Protein AF-A0A8T1QNG2-F1 (afdb_monomer)

Structure (mmCIF, N/CA/C/O backbone):
data_AF-A0A8T1QNG2-F1
#
_entry.id   AF-A0A8T1QNG2-F1
#
loop_
_atom_site.group_PDB
_atom_site.id
_atom_site.type_symbol
_atom_site.label_atom_id
_atom_site.label_alt_id
_atom_site.label_comp_id
_atom_site.label_asym_id
_atom_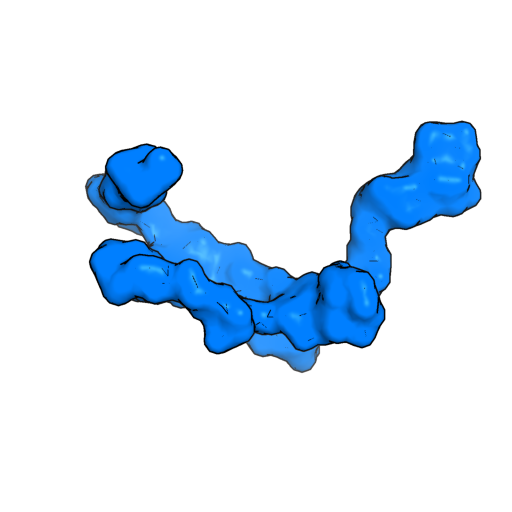site.label_entity_id
_atom_site.label_seq_id
_atom_site.pdbx_PDB_ins_code
_atom_site.Cartn_x
_atom_site.Cartn_y
_atom_site.Cartn_z
_atom_site.occupancy
_atom_site.B_iso_or_equiv
_atom_site.auth_seq_id
_atom_site.auth_comp_id
_atom_site.auth_asym_id
_atom_site.auth_atom_id
_atom_site.pdbx_PDB_model_num
ATOM 1 N N . MET A 1 1 ? 6.068 -5.431 16.133 1.00 82.00 1 MET A N 1
ATOM 2 C CA . MET A 1 1 ? 5.723 -4.844 14.814 1.00 82.00 1 MET A CA 1
ATOM 3 C C . MET A 1 1 ? 4.421 -4.058 14.896 1.00 82.00 1 MET A C 1
ATOM 5 O O . MET A 1 1 ? 4.460 -2.872 14.610 1.00 82.00 1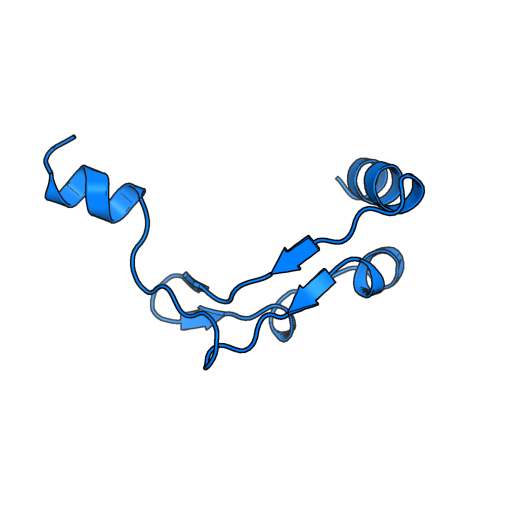 MET A O 1
ATOM 9 N N . LEU A 1 2 ? 3.322 -4.669 15.358 1.00 89.25 2 LEU A N 1
ATOM 10 C CA . LEU A 1 2 ? 2.031 -3.997 15.573 1.00 89.25 2 LEU A CA 1
ATOM 11 C C . LEU A 1 2 ? 2.149 -2.727 16.439 1.00 89.25 2 LEU A C 1
ATOM 13 O O . LEU A 1 2 ? 1.770 -1.658 15.982 1.00 89.25 2 LEU A O 1
ATOM 17 N N . GLU A 1 3 ? 2.789 -2.805 17.612 1.00 93.75 3 GLU A N 1
ATOM 18 C CA . GLU A 1 3 ? 3.006 -1.639 18.495 1.00 93.75 3 GLU A CA 1
ATOM 19 C C . GLU A 1 3 ? 3.721 -0.462 17.811 1.00 93.75 3 GLU A C 1
ATOM 21 O O . GLU A 1 3 ? 3.377 0.694 18.032 1.00 93.75 3 GLU A O 1
ATOM 26 N N . ILE A 1 4 ? 4.699 -0.748 16.944 1.00 95.12 4 ILE A N 1
ATOM 27 C CA . ILE A 1 4 ? 5.446 0.285 16.213 1.00 95.12 4 ILE A CA 1
ATOM 28 C C . ILE A 1 4 ? 4.528 0.973 15.198 1.00 95.12 4 ILE A C 1
ATOM 30 O O . ILE A 1 4 ? 4.522 2.198 15.104 1.00 95.12 4 ILE A O 1
ATOM 34 N N . LEU A 1 5 ? 3.726 0.194 14.466 1.00 94.50 5 LEU A N 1
ATOM 35 C CA . LEU A 1 5 ? 2.776 0.725 13.488 1.00 94.50 5 LEU A CA 1
ATOM 36 C C . LEU A 1 5 ? 1.644 1.511 14.16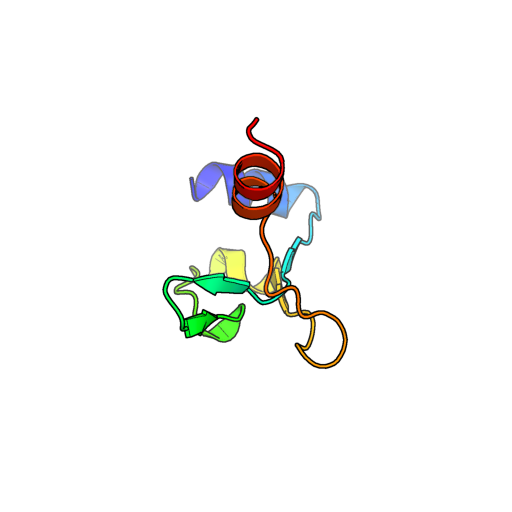1 1.00 94.50 5 LEU A C 1
ATOM 38 O O . LEU A 1 5 ? 1.273 2.565 13.658 1.00 94.50 5 LEU A O 1
ATOM 42 N N . LEU A 1 6 ? 1.175 1.081 15.335 1.00 94.94 6 LEU A N 1
ATOM 43 C CA . LEU A 1 6 ? 0.276 1.868 16.189 1.00 94.94 6 LEU A CA 1
ATOM 44 C C . LEU A 1 6 ? 0.923 3.185 16.635 1.00 94.94 6 LEU A C 1
ATOM 46 O O . LEU A 1 6 ? 0.277 4.230 16.609 1.00 94.94 6 LEU A O 1
ATOM 50 N N . GLY A 1 7 ? 2.213 3.169 16.977 1.00 96.06 7 GLY A N 1
ATOM 51 C CA . GLY A 1 7 ? 2.983 4.386 17.231 1.00 96.06 7 GLY A CA 1
ATOM 52 C C . GLY A 1 7 ? 2.949 5.353 16.042 1.00 96.06 7 GLY A C 1
ATOM 53 O O . GLY A 1 7 ? 2.654 6.531 16.224 1.00 96.06 7 GLY A O 1
ATOM 54 N N . CYS A 1 8 ? 3.170 4.857 14.821 1.00 95.56 8 CYS A N 1
ATOM 55 C CA . CYS A 1 8 ? 3.034 5.651 13.595 1.00 95.56 8 CYS A CA 1
ATOM 56 C C . CYS A 1 8 ? 1.592 6.130 13.364 1.00 95.56 8 CYS A C 1
ATOM 58 O O . CYS A 1 8 ? 1.384 7.268 12.951 1.00 95.56 8 CYS A O 1
ATOM 60 N N . LYS A 1 9 ? 0.586 5.301 13.656 1.00 94.88 9 LYS A N 1
ATOM 61 C CA . LYS A 1 9 ? -0.829 5.690 13.567 1.00 94.88 9 LYS A CA 1
ATOM 62 C C . LYS A 1 9 ? -1.117 6.914 14.421 1.00 94.88 9 LYS A C 1
ATOM 64 O O . LYS A 1 9 ? -1.734 7.872 13.962 1.00 94.88 9 LYS A O 1
ATOM 69 N N . ASN A 1 10 ? -0.601 6.901 15.645 1.00 95.50 10 ASN A N 1
ATOM 70 C CA . ASN A 1 10 ? -0.815 7.955 16.629 1.00 95.50 10 ASN A CA 1
ATOM 71 C C . ASN A 1 10 ? -0.155 9.287 16.244 1.00 95.50 10 ASN A C 1
ATOM 73 O O . ASN A 1 10 ? -0.516 10.318 16.806 1.00 95.50 10 ASN A O 1
ATOM 77 N N . THR A 1 11 ? 0.769 9.302 15.276 1.00 96.38 11 THR A N 1
ATOM 78 C CA . THR A 1 11 ? 1.314 10.548 14.712 1.00 96.38 11 THR A CA 1
ATOM 79 C C . THR A 1 11 ? 0.494 11.091 13.538 1.00 96.38 11 THR A C 1
ATOM 81 O O . THR A 1 11 ? 0.859 12.121 12.974 1.00 96.38 11 THR A O 1
ATOM 84 N N . GLY A 1 12 ? -0.603 10.425 13.157 1.00 95.00 12 GLY A N 1
ATOM 85 C CA . GLY A 1 12 ? -1.388 10.754 11.965 1.00 95.00 12 GLY A CA 1
ATOM 86 C C . GLY A 1 12 ? -0.743 10.267 10.664 1.00 95.00 12 GLY A C 1
ATOM 87 O O . GLY A 1 12 ? -1.047 10.789 9.592 1.00 95.00 12 GLY A O 1
ATOM 88 N N . CYS A 1 13 ? 0.177 9.300 10.737 1.00 96.31 13 CYS A N 1
ATOM 89 C CA . CYS A 1 13 ? 0.850 8.765 9.560 1.00 96.31 13 CYS A CA 1
ATOM 90 C C . CYS A 1 13 ? -0.116 7.965 8.675 1.00 96.31 13 CYS A C 1
ATOM 92 O O . CYS A 1 13 ? -0.912 7.163 9.161 1.00 96.31 13 CYS A O 1
ATOM 94 N N . THR A 1 14 ? -0.001 8.154 7.361 1.00 96.00 14 THR A N 1
ATOM 95 C CA . THR A 1 14 ? -0.702 7.370 6.339 1.00 96.00 14 THR A CA 1
ATOM 96 C C . THR A 1 14 ? 0.319 6.804 5.361 1.00 96.00 14 THR A C 1
ATOM 98 O O . THR A 1 14 ? 1.230 7.509 4.922 1.00 96.00 14 THR A O 1
ATOM 101 N N . PHE A 1 15 ? 0.154 5.539 4.997 1.00 95.44 15 PHE A N 1
ATOM 102 C CA . PHE A 1 15 ? 0.989 4.838 4.037 1.00 95.44 15 PHE A CA 1
ATOM 103 C C . PHE A 1 15 ? 0.258 4.705 2.705 1.00 95.44 15 PHE A C 1
ATOM 105 O O . PHE A 1 15 ? -0.812 4.105 2.620 1.00 95.44 15 PHE A O 1
ATOM 112 N N . LEU A 1 16 ? 0.866 5.229 1.644 1.00 95.31 16 LEU A N 1
ATOM 113 C CA . LEU A 1 16 ? 0.431 4.955 0.280 1.00 95.31 16 LEU A CA 1
ATOM 114 C C . LEU A 1 16 ? 1.126 3.681 -0.209 1.00 95.31 16 LEU A C 1
ATOM 116 O O . LEU A 1 16 ? 2.355 3.590 -0.164 1.00 95.31 16 LEU A O 1
ATOM 120 N N . VAL A 1 17 ? 0.349 2.705 -0.667 1.00 94.62 17 VAL A N 1
ATOM 121 C CA . VAL A 1 17 ? 0.841 1.368 -1.013 1.00 94.62 17 VAL A CA 1
ATOM 122 C C . VAL A 1 17 ? 0.638 1.125 -2.502 1.00 94.62 17 VAL A C 1
ATOM 124 O O . VAL A 1 17 ? -0.483 0.961 -2.971 1.00 94.62 17 VAL A O 1
ATOM 127 N N . GLY A 1 18 ? 1.736 1.128 -3.255 1.00 93.69 18 GLY A N 1
ATOM 128 C CA . GLY A 1 18 ? 1.739 0.717 -4.656 1.00 93.69 18 GLY A CA 1
ATOM 129 C C . GLY A 1 18 ? 1.826 -0.801 -4.785 1.00 93.69 18 GLY A C 1
ATOM 130 O O . GLY A 1 18 ? 2.562 -1.443 -4.033 1.00 93.69 18 GLY A O 1
ATOM 131 N N . GLY A 1 19 ? 1.103 -1.362 -5.753 1.00 91.31 19 GLY A N 1
ATOM 132 C CA . GLY A 1 19 ? 1.197 -2.785 -6.062 1.00 91.31 19 GLY A CA 1
ATOM 133 C C . GLY A 1 19 ? 2.578 -3.175 -6.597 1.00 91.31 19 GLY A C 1
ATOM 134 O O . GLY A 1 19 ? 3.287 -2.363 -7.203 1.00 91.31 19 GLY A O 1
ATOM 135 N N . ARG A 1 20 ? 2.974 -4.430 -6.370 1.00 89.75 20 ARG A N 1
ATOM 136 C CA . ARG A 1 20 ? 4.281 -4.955 -6.785 1.00 89.75 20 ARG A CA 1
ATOM 137 C C . ARG A 1 20 ? 4.186 -6.395 -7.266 1.00 89.75 20 ARG A C 1
ATOM 139 O O . ARG A 1 20 ? 3.455 -7.203 -6.700 1.00 89.75 20 ARG A O 1
ATOM 146 N N . ASN A 1 21 ? 4.995 -6.730 -8.269 1.00 88.69 21 ASN A N 1
ATOM 147 C CA . ASN A 1 21 ? 5.210 -8.116 -8.662 1.00 88.69 21 ASN A CA 1
ATOM 148 C C . ASN A 1 21 ? 6.086 -8.848 -7.626 1.00 88.69 21 ASN A C 1
ATOM 150 O O . ASN A 1 21 ? 7.217 -8.437 -7.349 1.00 88.69 21 ASN A O 1
ATOM 154 N N . VAL A 1 22 ? 5.542 -9.915 -7.045 1.00 86.19 22 VAL A N 1
ATOM 155 C CA . VAL A 1 22 ? 6.217 -10.822 -6.113 1.00 86.19 22 VAL A CA 1
ATOM 156 C C . VAL A 1 22 ? 6.096 -12.231 -6.683 1.00 86.19 22 VAL A C 1
ATOM 158 O O . VAL A 1 22 ? 4.990 -12.753 -6.812 1.00 86.19 22 VAL A O 1
ATOM 161 N N . ASP A 1 23 ? 7.230 -12.828 -7.049 1.00 86.00 23 ASP A N 1
ATOM 162 C CA . ASP A 1 23 ? 7.318 -14.188 -7.598 1.00 86.00 23 ASP A CA 1
ATOM 163 C C . ASP A 1 23 ? 6.368 -14.443 -8.786 1.00 86.00 23 ASP A C 1
ATOM 165 O O . ASP A 1 23 ? 5.730 -15.488 -8.899 1.00 86.00 23 ASP A O 1
ATOM 169 N N . GLY A 1 24 ? 6.238 -13.457 -9.679 1.00 86.81 24 GLY A N 1
ATOM 170 C CA . GLY A 1 24 ? 5.388 -13.532 -10.870 1.00 86.81 24 GLY A CA 1
ATOM 171 C C . GLY A 1 24 ? 3.923 -13.159 -10.628 1.00 86.81 24 GLY A C 1
ATOM 172 O O . GLY A 1 24 ? 3.167 -13.046 -11.591 1.00 86.81 24 GLY A O 1
ATOM 173 N N . THR A 1 25 ? 3.521 -12.920 -9.377 1.00 90.00 25 THR A N 1
ATOM 174 C CA . THR A 1 25 ? 2.161 -12.501 -9.022 1.00 90.00 25 THR A CA 1
ATOM 175 C C . THR A 1 25 ? 2.153 -11.028 -8.640 1.00 90.00 25 THR A C 1
ATOM 177 O O . THR A 1 25 ? 2.860 -10.604 -7.726 1.00 90.00 25 THR A O 1
ATOM 180 N N . PHE A 1 26 ? 1.342 -10.230 -9.330 1.00 90.31 26 PHE A N 1
ATOM 181 C CA . PHE A 1 26 ? 1.136 -8.837 -8.952 1.00 90.31 26 PHE A CA 1
ATOM 182 C C . PHE A 1 26 ? 0.230 -8.773 -7.721 1.00 90.31 26 PHE A C 1
ATOM 184 O O . PHE A 1 26 ? -0.892 -9.267 -7.774 1.00 90.31 26 PHE A O 1
ATOM 191 N N . LYS A 1 27 ? 0.737 -8.195 -6.629 1.00 92.00 27 LYS A N 1
ATOM 192 C CA . LYS A 1 27 ? 0.014 -8.045 -5.364 1.00 92.00 27 LYS A CA 1
ATOM 193 C C . LYS A 1 27 ? -0.289 -6.581 -5.082 1.00 92.00 27 LYS A C 1
ATOM 195 O O . LYS A 1 27 ? 0.586 -5.729 -5.266 1.00 92.00 27 LYS A O 1
ATOM 200 N N . VAL A 1 28 ? -1.491 -6.311 -4.596 1.00 93.00 28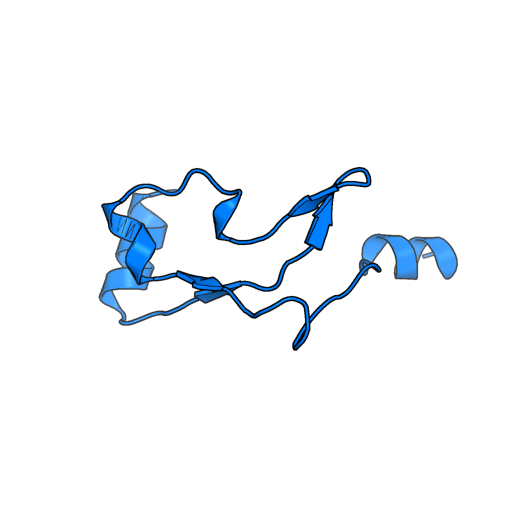 VAL A N 1
ATOM 201 C CA . VAL A 1 28 ? -1.970 -4.997 -4.143 1.00 93.00 28 VAL A CA 1
ATOM 202 C C . VAL A 1 28 ? -2.249 -5.010 -2.637 1.00 93.00 28 VAL A C 1
ATOM 204 O O . VAL A 1 28 ? -2.090 -6.037 -1.977 1.00 93.00 28 VAL A O 1
ATOM 207 N N . LEU A 1 29 ? -2.623 -3.858 -2.071 1.00 94.38 29 LEU A N 1
ATOM 208 C CA . LEU A 1 29 ? -2.913 -3.728 -0.638 1.00 94.38 29 LEU A CA 1
ATOM 209 C C . LEU A 1 29 ? -3.985 -4.724 -0.176 1.00 94.38 29 LEU A C 1
ATOM 211 O O . LEU A 1 29 ? -3.895 -5.274 0.917 1.00 94.38 29 LEU A O 1
ATOM 215 N N . GLU A 1 30 ? -4.981 -4.959 -1.022 1.00 92.62 30 GLU A N 1
ATOM 216 C CA . GLU A 1 30 ? -6.121 -5.834 -0.767 1.00 92.62 30 GLU A CA 1
ATOM 217 C C . GLU A 1 30 ? -5.731 -7.316 -0.647 1.00 92.62 30 GLU A C 1
ATOM 219 O O . GLU A 1 30 ? -6.473 -8.086 -0.042 1.00 92.62 30 GLU A O 1
ATOM 224 N N . ASP A 1 31 ? -4.562 -7.706 -1.166 1.00 93.19 31 ASP A N 1
ATOM 225 C CA . ASP A 1 31 ? -4.031 -9.071 -1.064 1.00 93.19 31 ASP A CA 1
ATOM 226 C C . ASP A 1 31 ? -3.264 -9.317 0.249 1.00 93.19 31 ASP A C 1
ATOM 228 O O . ASP A 1 31 ? -2.768 -10.423 0.484 1.00 93.19 31 ASP A O 1
ATOM 232 N N . LEU A 1 32 ? -3.098 -8.285 1.085 1.00 91.50 32 LEU A N 1
ATOM 233 C CA . LEU A 1 32 ? -2.371 -8.363 2.348 1.00 91.50 32 LEU A CA 1
ATOM 234 C C . LEU A 1 32 ? -3.325 -8.626 3.515 1.00 91.50 32 LEU A C 1
ATOM 236 O O . LEU A 1 32 ? -4.350 -7.964 3.668 1.00 91.50 32 LEU A O 1
ATOM 240 N N . ASP A 1 33 ? -2.932 -9.546 4.393 1.00 93.19 33 ASP A N 1
ATOM 241 C CA . ASP A 1 33 ? -3.614 -9.760 5.667 1.00 93.19 33 ASP A CA 1
ATOM 242 C C . ASP A 1 33 ? -3.152 -8.699 6.678 1.00 93.19 33 ASP A C 1
ATOM 244 O O . ASP A 1 33 ? -2.063 -8.786 7.255 1.00 93.19 33 ASP A O 1
ATOM 248 N N . ILE A 1 34 ? -3.944 -7.634 6.813 1.00 92.94 34 ILE A N 1
ATOM 249 C CA . ILE A 1 34 ? -3.647 -6.482 7.670 1.00 92.94 34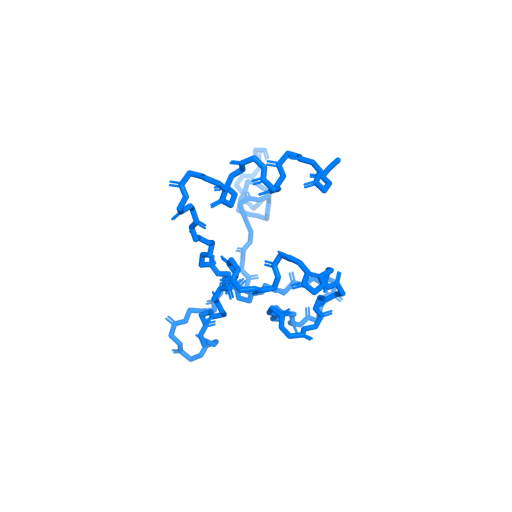 ILE A CA 1
ATOM 250 C C . ILE A 1 34 ? -4.608 -6.484 8.862 1.00 92.94 34 ILE A C 1
ATOM 252 O O . ILE A 1 34 ? -5.825 -6.501 8.651 1.00 92.94 34 ILE A O 1
ATOM 256 N N . PRO A 1 35 ? -4.096 -6.383 10.106 1.00 94.25 35 PRO A N 1
ATOM 257 C CA . PRO A 1 35 ? -4.932 -6.214 11.288 1.00 94.25 35 PRO A CA 1
ATOM 258 C C . PRO A 1 35 ? -5.895 -5.033 11.146 1.00 94.25 35 PRO A C 1
ATOM 260 O O . PRO A 1 35 ? -5.500 -3.947 10.717 1.00 94.25 35 PRO A O 1
ATOM 263 N N . GLU A 1 36 ? -7.146 -5.226 11.558 1.00 92.56 36 GLU A N 1
ATOM 264 C CA . GLU A 1 36 ? -8.215 -4.227 11.419 1.00 92.56 36 GLU A CA 1
ATOM 265 C C . GLU A 1 36 ? -7.832 -2.865 12.020 1.00 92.56 36 GLU A C 1
ATOM 267 O O . GLU A 1 36 ? -8.049 -1.823 11.405 1.00 92.56 36 GLU A O 1
ATOM 272 N N . GLU A 1 37 ? -7.149 -2.888 13.164 1.00 93.38 37 GLU A N 1
ATOM 273 C CA . GLU A 1 37 ? -6.659 -1.718 13.901 1.00 93.38 37 GLU A CA 1
ATOM 274 C C . GLU A 1 37 ? -5.689 -0.833 13.108 1.00 93.38 37 GLU A C 1
ATOM 276 O O . GLU A 1 37 ? -5.500 0.330 13.465 1.00 93.38 37 GLU A O 1
ATOM 281 N N . LEU A 1 38 ? -5.058 -1.368 12.060 1.00 94.88 38 LEU A N 1
ATOM 282 C CA . LEU A 1 38 ? -4.098 -0.660 11.213 1.00 94.88 38 LEU A CA 1
ATOM 283 C C . LEU A 1 38 ? -4.642 -0.364 9.811 1.00 94.88 38 LEU A C 1
ATOM 285 O O . LEU A 1 38 ? -3.996 0.352 9.048 1.00 94.88 38 LEU A O 1
ATOM 289 N N . ARG A 1 39 ? -5.786 -0.942 9.433 1.00 93.56 39 ARG A N 1
ATOM 290 C CA . ARG A 1 39 ? -6.255 -0.976 8.040 1.00 93.56 39 ARG A CA 1
ATOM 291 C C . ARG A 1 39 ? -6.507 0.414 7.457 1.00 93.56 39 ARG A C 1
ATOM 293 O O . ARG A 1 39 ? -6.221 0.651 6.289 1.00 93.56 39 ARG A O 1
ATOM 300 N N . ASP A 1 40 ? -6.998 1.330 8.279 1.00 94.19 40 ASP A N 1
ATOM 301 C CA . ASP A 1 40 ? -7.266 2.731 7.940 1.00 94.19 40 ASP A CA 1
ATOM 302 C C . ASP A 1 40 ? -6.002 3.572 7.694 1.00 94.19 40 ASP A C 1
ATOM 304 O O . ASP A 1 40 ? -6.093 4.661 7.131 1.00 94.19 40 ASP A O 1
ATOM 308 N N . MET A 1 41 ? -4.821 3.079 8.072 1.00 95.62 41 MET A N 1
ATOM 309 C CA . MET A 1 41 ? -3.556 3.760 7.792 1.00 95.62 41 MET A CA 1
ATOM 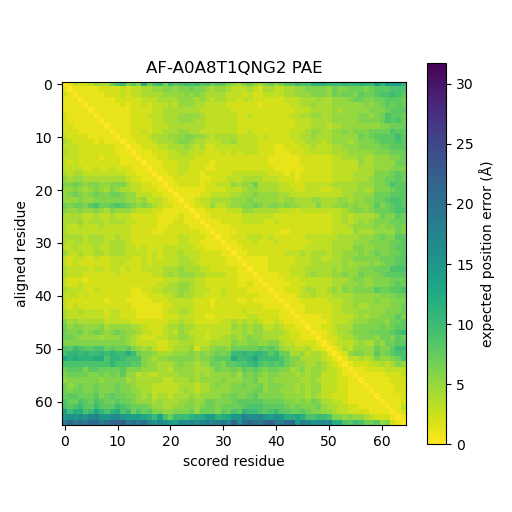310 C C . MET A 1 41 ? -3.056 3.548 6.365 1.00 95.62 41 MET A C 1
ATOM 312 O O . MET A 1 41 ? -2.140 4.254 5.942 1.00 95.62 41 MET A O 1
ATOM 316 N N . PHE A 1 42 ? -3.581 2.557 5.644 1.00 96.19 42 PHE A N 1
ATOM 317 C CA . PHE A 1 42 ? -3.071 2.168 4.335 1.00 96.19 42 PHE A CA 1
ATOM 318 C C . PHE A 1 42 ? -4.047 2.558 3.232 1.00 96.19 42 PHE A C 1
ATOM 320 O O . PHE A 1 42 ? -5.235 2.252 3.286 1.00 96.19 42 PHE A O 1
ATOM 327 N N . ILE A 1 43 ? -3.522 3.200 2.193 1.00 95.69 43 ILE A N 1
ATOM 328 C CA . ILE A 1 43 ? -4.283 3.580 1.006 1.00 95.69 43 ILE A CA 1
ATOM 329 C C . ILE A 1 43 ? -3.620 2.938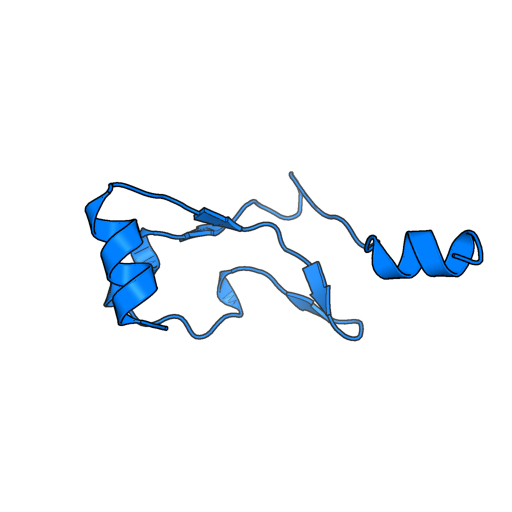 -0.208 1.00 95.69 43 ILE A C 1
ATOM 331 O O . ILE A 1 43 ? -2.455 3.211 -0.509 1.00 95.69 43 ILE A O 1
ATOM 335 N N . SER A 1 44 ? -4.372 2.092 -0.909 1.00 95.06 44 SER A N 1
ATOM 336 C CA . SER A 1 44 ? -3.922 1.447 -2.142 1.00 95.06 44 SER A CA 1
ATOM 337 C C . SER A 1 44 ? -3.792 2.487 -3.257 1.00 95.06 44 SER A C 1
ATOM 339 O O . SER A 1 44 ? -4.691 3.308 -3.468 1.00 95.06 44 SER A O 1
ATOM 341 N N . ILE A 1 45 ? -2.674 2.472 -3.979 1.00 95.12 45 ILE A N 1
ATOM 342 C CA . ILE A 1 45 ? -2.529 3.226 -5.224 1.00 95.12 45 ILE A CA 1
ATOM 343 C C . ILE A 1 45 ? -2.996 2.308 -6.362 1.00 95.12 45 ILE A C 1
ATOM 345 O O . ILE A 1 45 ? -2.404 1.242 -6.533 1.00 95.12 45 ILE A O 1
ATOM 349 N N . PRO A 1 46 ? -4.001 2.709 -7.169 1.00 92.19 46 PRO A N 1
ATOM 350 C CA . PRO A 1 46 ? -4.454 1.905 -8.299 1.00 92.19 46 PRO A CA 1
ATOM 351 C C . PRO A 1 46 ? -3.304 1.559 -9.248 1.00 92.19 46 PRO A C 1
ATOM 353 O O . PRO A 1 46 ? -2.504 2.429 -9.602 1.00 92.19 46 PRO A O 1
ATOM 356 N N . ASP A 1 47 ? -3.267 0.319 -9.720 1.00 89.19 47 ASP A N 1
ATOM 357 C CA . ASP A 1 47 ? -2.253 -0.199 -10.646 1.00 89.19 47 ASP A CA 1
ATOM 358 C C . ASP A 1 47 ? -2.180 0.601 -11.960 1.00 89.19 47 ASP A C 1
ATOM 360 O O . ASP A 1 47 ? -1.096 0.856 -12.482 1.00 89.19 47 ASP A O 1
ATOM 364 N N . GLN A 1 48 ? -3.323 1.098 -12.438 1.00 90.44 48 GLN A N 1
ATOM 365 C CA . GLN A 1 48 ? -3.420 2.004 -13.588 1.00 90.44 48 GLN A CA 1
ATOM 366 C C . GLN A 1 48 ? -2.679 3.334 -13.378 1.00 90.44 48 GLN A C 1
ATOM 368 O O . GLN A 1 48 ? -2.280 3.975 -14.348 1.00 90.44 48 GLN A O 1
ATOM 373 N N . ARG A 1 49 ? -2.523 3.779 -12.123 1.00 91.00 49 ARG A N 1
ATOM 374 C CA . ARG A 1 49 ? -1.782 5.001 -11.770 1.00 91.00 49 ARG A CA 1
ATOM 375 C C . ARG A 1 49 ? -0.328 4.717 -11.435 1.00 91.00 49 ARG A C 1
ATOM 377 O O . ARG A 1 49 ? 0.521 5.569 -11.687 1.00 91.00 49 ARG A O 1
ATOM 384 N N . PHE A 1 50 ? -0.049 3.567 -10.831 1.00 87.19 50 PHE A N 1
ATOM 385 C CA . PHE A 1 50 ? 1.292 3.205 -10.408 1.00 87.19 50 PHE A CA 1
ATOM 386 C C . PHE A 1 50 ? 1.486 1.689 -10.430 1.00 87.19 50 PHE A C 1
ATOM 388 O O . PHE A 1 50 ? 1.045 0.971 -9.532 1.00 87.19 50 PHE A O 1
ATOM 395 N N . ARG A 1 51 ? 2.220 1.223 -11.440 1.00 88.12 51 ARG A N 1
ATOM 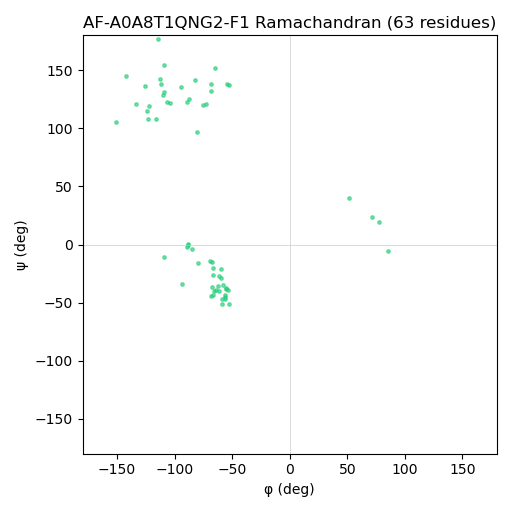396 C CA . ARG A 1 51 ? 2.694 -0.153 -11.549 1.00 88.12 51 ARG A CA 1
ATOM 397 C C . ARG A 1 51 ? 4.166 -0.150 -11.929 1.00 88.12 51 ARG A C 1
ATOM 399 O O . ARG A 1 51 ? 4.540 0.383 -12.970 1.00 88.12 51 ARG A O 1
ATOM 406 N N . MET A 1 52 ? 4.987 -0.756 -11.077 1.00 81.31 52 MET A N 1
ATOM 407 C CA . MET A 1 52 ? 6.414 -0.933 -11.320 1.00 81.31 52 MET A CA 1
ATOM 408 C C . MET A 1 52 ? 6.749 -2.422 -11.249 1.00 81.31 52 MET A C 1
ATOM 410 O O . MET A 1 52 ? 6.758 -3.016 -10.172 1.00 81.31 52 MET A O 1
ATOM 414 N N . ASP A 1 53 ? 7.034 -3.013 -12.407 1.00 82.88 53 ASP A N 1
ATOM 415 C CA . ASP A 1 53 ? 7.380 -4.435 -12.524 1.00 82.88 53 ASP A CA 1
ATOM 416 C C . ASP A 1 53 ? 8.891 -4.696 -12.349 1.00 82.88 53 ASP A C 1
ATOM 418 O O . ASP A 1 53 ? 9.320 -5.843 -12.386 1.00 82.88 53 ASP A O 1
ATOM 422 N N . ILE A 1 54 ? 9.697 -3.647 -12.132 1.00 82.69 54 ILE A N 1
ATOM 423 C CA . ILE A 1 54 ? 11.146 -3.737 -11.901 1.00 82.69 54 ILE A CA 1
ATOM 424 C C . ILE A 1 54 ? 11.517 -3.326 -10.471 1.00 82.69 54 ILE A C 1
ATOM 426 O O . ILE A 1 54 ? 10.981 -2.369 -9.910 1.00 82.69 54 ILE A O 1
ATOM 430 N N . SER A 1 55 ? 12.488 -4.013 -9.878 1.00 82.62 55 SER A N 1
ATOM 431 C CA . SER A 1 55 ? 13.039 -3.699 -8.558 1.00 82.62 55 SER A CA 1
ATOM 432 C C . SER A 1 55 ? 14.462 -3.150 -8.629 1.00 82.62 55 SER A C 1
ATOM 434 O O . SER A 1 55 ? 15.239 -3.486 -9.519 1.00 82.62 55 SER A O 1
ATOM 436 N N . SER A 1 56 ? 14.875 -2.366 -7.626 1.00 86.69 56 SER A N 1
ATOM 437 C CA . SER A 1 56 ? 16.262 -1.881 -7.542 1.00 86.69 56 SER A CA 1
ATOM 438 C C . SER A 1 56 ? 17.283 -3.019 -7.462 1.00 86.69 56 SER A C 1
ATOM 440 O O . SER A 1 56 ? 18.414 -2.854 -7.903 1.00 86.69 56 SER A O 1
ATOM 442 N N . THR A 1 57 ? 16.902 -4.171 -6.904 1.00 88.19 57 THR A N 1
ATOM 443 C CA . THR A 1 57 ? 17.758 -5.364 -6.883 1.00 88.19 57 THR A CA 1
ATOM 444 C C . THR A 1 57 ? 17.974 -5.916 -8.288 1.00 88.19 57 THR A C 1
ATOM 446 O O . THR A 1 57 ? 19.105 -6.241 -8.630 1.00 88.19 57 THR A O 1
ATOM 449 N N . GLU A 1 58 ? 16.929 -5.991 -9.112 1.00 87.94 58 GLU A N 1
ATOM 450 C CA . GLU A 1 58 ? 17.054 -6.398 -10.518 1.00 87.94 58 GLU A CA 1
ATOM 451 C C . GLU A 1 58 ? 17.851 -5.380 -11.327 1.00 87.94 58 GLU A C 1
ATOM 453 O O . GLU A 1 58 ? 18.718 -5.775 -12.100 1.00 87.94 58 GLU A O 1
ATOM 458 N N . ILE A 1 59 ? 17.637 -4.082 -11.087 1.00 90.75 59 ILE A N 1
ATOM 459 C CA . ILE A 1 59 ? 18.421 -3.020 -11.727 1.00 90.75 59 ILE A CA 1
ATOM 460 C C . ILE A 1 59 ? 19.907 -3.186 -11.387 1.00 90.75 59 ILE A C 1
ATOM 462 O O . ILE A 1 59 ? 20.729 -3.252 -12.296 1.00 90.75 59 ILE A O 1
ATOM 466 N N . ARG A 1 60 ? 20.268 -3.329 -10.104 1.00 94.69 60 ARG A N 1
ATOM 467 C CA . ARG A 1 60 ? 21.669 -3.545 -9.698 1.00 94.69 60 ARG A CA 1
ATOM 468 C C . ARG A 1 60 ? 22.263 -4.805 -10.328 1.00 94.69 60 ARG A C 1
ATOM 470 O O . ARG A 1 60 ? 23.311 -4.713 -10.959 1.00 94.69 60 ARG A O 1
ATOM 477 N N . LYS A 1 61 ? 21.532 -5.928 -10.292 1.00 92.62 61 LYS A N 1
ATOM 478 C CA . LYS A 1 61 ? 21.935 -7.175 -10.965 1.00 92.62 61 LYS A CA 1
ATOM 479 C C . LYS A 1 61 ? 22.176 -6.975 -12.464 1.00 92.62 61 LYS A C 1
ATOM 481 O O . LYS A 1 61 ? 23.175 -7.467 -12.975 1.00 92.62 61 LYS A O 1
ATOM 486 N N . SER A 1 62 ? 21.303 -6.242 -13.163 1.00 92.31 62 SER A N 1
ATOM 487 C CA . SER A 1 62 ? 21.466 -5.956 -14.599 1.00 92.31 62 SER A CA 1
ATOM 488 C C . SER A 1 62 ? 22.674 -5.069 -14.908 1.00 92.31 62 SER A C 1
ATOM 490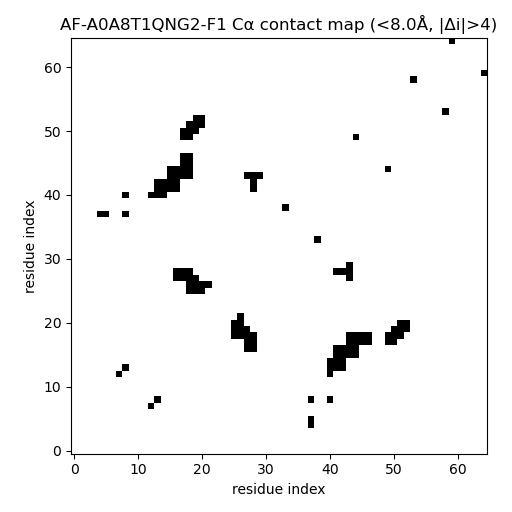 O O . SER A 1 62 ? 23.237 -5.162 -15.994 1.00 92.31 62 SER A O 1
ATOM 492 N N . LEU A 1 63 ? 23.090 -4.244 -13.944 1.00 94.06 63 LEU A N 1
ATOM 493 C CA . LEU A 1 63 ? 24.262 -3.375 -14.035 1.00 94.06 63 LEU A CA 1
ATOM 494 C C . LEU A 1 63 ? 25.552 -4.061 -13.552 1.00 94.06 63 LEU A C 1
ATOM 496 O O . LEU A 1 63 ? 26.615 -3.448 -13.613 1.00 94.06 63 LEU A O 1
ATOM 500 N N . GLY A 1 64 ? 25.477 -5.310 -13.076 1.00 87.81 64 GLY A N 1
ATOM 501 C CA . GLY A 1 64 ? 26.624 -6.049 -12.543 1.00 87.81 64 GLY A CA 1
ATOM 502 C C . GLY A 1 64 ? 27.132 -5.540 -11.189 1.00 87.81 64 GLY A C 1
ATOM 503 O O . GLY A 1 64 ? 28.304 -5.750 -10.880 1.00 87.81 64 GLY A O 1
ATOM 504 N N . ILE A 1 65 ? 26.273 -4.863 -10.412 1.00 74.75 65 ILE A N 1
ATOM 505 C CA . ILE A 1 65 ? 26.552 -4.336 -9.060 1.00 74.75 65 ILE A CA 1
ATOM 506 C C . ILE A 1 65 ? 25.936 -5.247 -7.996 1.00 74.75 65 ILE A C 1
ATOM 508 O O . ILE A 1 65 ? 24.752 -5.633 -8.156 1.00 74.75 65 ILE A O 1
#

Sequence (65 aa):
MLEILLGCKNTGCTFLVGGRNVDGTFKVLEDLDIPEELRDMFISIPDQRFRMDISSTEIRKSLGI

pLDDT: mean 91.45, std 4.45, range [74.75, 96.38]

Nearest PDB structures (foldseek):
  6ky4-assembly1_A  TM=2.568E-01  e=2.713E+00  Arabidopsis thaliana
  5caj-assembly2_B  TM=2.959E-01  e=8.681E+00  Escherichia coli K-12

Foldseek 3Di:
DVVVLVVCVVVVAADEWEWEDDPNDTDWPVNDDDPPSNNVRYDTDDCVRDYDHDDPVVVCVVVVD

Radius of gyration: 14.7 Å; Cα contacts (8 Å, |Δi|>4): 62; chains: 1; bounding box: 35×25×33 Å

Organism: Carya illinoinensis (NCBI:txid32201)

Mean predicted aligned error: 4.15 Å

Secondary structure (DSSP, 8-state):
-HHHHHHHHHTT--EEEEEEEETTEEE-GGGS---HHHHTTEEEEPTTT-EE---HHHHHHHTT-

Solvent-accessible surface area (backbone atoms only — not comparable to full-atom values): 4111 Å² total; per-residue (Å²): 110,67,69,58,54,50,54,43,46,76,73,71,51,71,46,79,37,65,31,40,64,54,97,88,41,77,41,48,60,88,77,52,95,64,61,76,95,54,47,87,37,54,42,68,43,56,57,94,82,39,68,53,89,74,50,72,66,56,52,32,53,76,71,76,95